Protein AF-A0A0F8YKY6-F1 (afdb_monomer)

Solvent-accessible surface area (backbone atoms on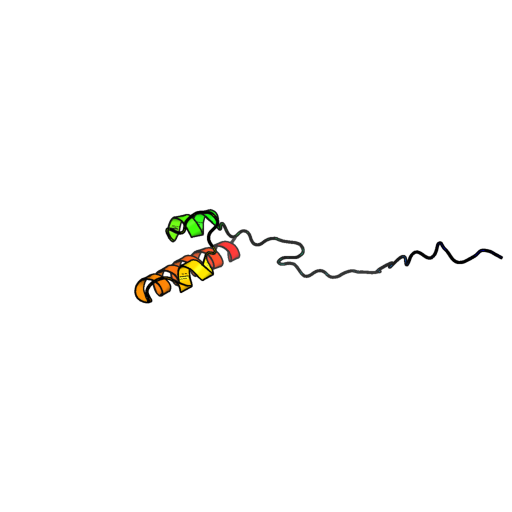ly — not comparable to full-atom values): 5054 Å² total; per-residue (Å²): 143,88,86,86,87,76,84,70,78,76,82,77,69,97,72,84,88,75,66,54,76,81,71,75,40,76,80,81,67,61,62,66,61,52,26,60,76,68,70,47,64,89,92,58,62,67,67,64,52,42,69,72,40,59,73,76,56,27,57,53,48,52,54,54,52,50,52,52,55,58,52,47,76,72,110

pLDDT: mean 83.0, std 14.57, range [44.41, 96.25]

Mean predicted aligned error: 10.78 Å

InterPro domains:
  IPR023214 HAD superfamily [G3DSA:3.40.50.1000] (16-25)
  IPR036412 HAD-like superfamily [SSF56784] (13-59)

Foldseek 3Di:
DDDDPPPPPPPPDPDDDDDCDPTVDDQPQDVVVLCVVLVHDPPDDLVVVLVPDDPVSSVVSVVSVVVSVVVSVVD

Sequence (75 aa):
MMNRERDRLKRQFDGVIFDMDGTIVESMIDFEAIRAELGIEA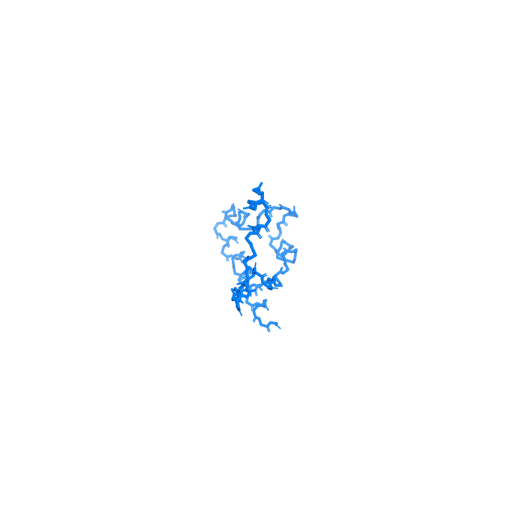GKGILETIESMPPSRRAEAHRKLLAHELSACRR

Secondary structure (DSSP, 8-state):
----S--------S-----SBTTTB-----HHHHHHHHTPPTTS-HHHHHHHS-HHHHHHHHHHHHHHHHHHTT-

Structure (mmCIF, N/CA/C/O backbone):
data_AF-A0A0F8YKY6-F1
#
_entry.id   AF-A0A0F8YKY6-F1
#
loop_
_atom_site.group_PDB
_atom_site.id
_atom_site.type_symbol
_atom_site.label_atom_id
_atom_site.label_alt_id
_atom_site.label_comp_id
_atom_site.label_asym_id
_atom_site.label_entity_id
_atom_site.label_seq_id
_atom_site.pdbx_PDB_ins_code
_atom_site.Cartn_x
_atom_site.Cartn_y
_atom_site.Cartn_z
_atom_site.occupancy
_atom_site.B_iso_or_equiv
_atom_site.auth_seq_id
_atom_site.auth_comp_id
_atom_site.auth_asym_id
_atom_site.auth_atom_id
_atom_site.pdbx_PDB_model_num
ATOM 1 N N . MET A 1 1 ? 16.534 26.561 -50.868 1.00 49.06 1 MET A N 1
ATOM 2 C CA . MET A 1 1 ? 16.099 27.103 -49.564 1.00 49.06 1 MET A CA 1
ATOM 3 C C . MET A 1 1 ? 14.904 26.288 -49.097 1.00 49.06 1 MET A C 1
ATOM 5 O O . MET A 1 1 ? 13.819 26.562 -49.565 1.00 49.06 1 MET A O 1
ATOM 9 N N . MET A 1 2 ? 15.121 25.235 -48.301 1.00 44.41 2 MET A N 1
ATOM 10 C CA . MET A 1 2 ? 14.101 24.513 -47.510 1.00 44.41 2 MET A CA 1
ATOM 11 C C . MET A 1 2 ? 14.817 23.391 -46.743 1.00 44.41 2 MET A C 1
ATOM 13 O O . MET A 1 2 ? 14.798 22.231 -47.132 1.00 44.41 2 MET A O 1
ATOM 17 N N . ASN A 1 3 ? 15.536 23.767 -45.686 1.00 50.12 3 ASN A N 1
ATOM 18 C CA . ASN A 1 3 ? 16.156 22.822 -44.760 1.00 50.12 3 ASN A CA 1
ATOM 19 C C . ASN A 1 3 ? 15.817 23.269 -43.336 1.00 50.12 3 ASN A C 1
ATOM 21 O O . ASN A 1 3 ? 16.614 23.980 -42.733 1.00 50.12 3 ASN A O 1
ATOM 25 N N . ARG A 1 4 ? 14.595 22.990 -42.853 1.00 57.72 4 ARG A N 1
ATOM 26 C CA . ARG A 1 4 ? 14.194 23.343 -41.473 1.00 57.72 4 ARG A CA 1
ATOM 27 C C . ARG A 1 4 ? 13.186 22.429 -40.768 1.00 57.72 4 ARG A C 1
ATOM 29 O O . ARG A 1 4 ? 12.854 22.738 -39.634 1.00 57.72 4 ARG A O 1
ATOM 36 N N . GLU A 1 5 ? 12.715 21.316 -41.339 1.00 55.06 5 GLU A N 1
ATOM 37 C CA . GLU A 1 5 ? 11.564 20.615 -40.720 1.00 55.06 5 GLU A CA 1
ATOM 38 C C . GLU A 1 5 ? 11.717 19.115 -40.443 1.00 55.06 5 GLU A C 1
ATOM 40 O O . GLU A 1 5 ? 10.728 18.451 -40.141 1.00 55.06 5 GLU A O 1
ATOM 45 N N . ARG A 1 6 ? 12.925 18.535 -40.487 1.00 52.16 6 ARG A N 1
ATOM 46 C CA . ARG A 1 6 ? 13.088 17.102 -40.148 1.00 52.16 6 ARG A CA 1
ATOM 47 C C . ARG A 1 6 ? 14.198 16.753 -39.166 1.00 52.16 6 ARG A C 1
ATOM 49 O O . ARG A 1 6 ? 14.448 15.570 -38.963 1.00 52.16 6 ARG A O 1
ATOM 56 N N . ASP A 1 7 ? 14.735 17.727 -38.440 1.00 53.38 7 ASP A N 1
ATOM 57 C CA . ASP A 1 7 ? 15.486 17.444 -37.212 1.00 53.38 7 ASP A CA 1
ATOM 58 C C . ASP A 1 7 ? 14.510 17.308 -36.044 1.00 53.38 7 ASP A C 1
ATOM 60 O O . ASP A 1 7 ? 14.477 18.078 -35.086 1.00 53.38 7 ASP A O 1
ATOM 64 N N . ARG A 1 8 ? 13.642 16.301 -36.155 1.00 56.50 8 ARG A N 1
ATOM 65 C CA . ARG A 1 8 ? 12.802 15.837 -35.059 1.00 56.50 8 ARG A CA 1
ATOM 66 C C . ARG A 1 8 ? 13.751 15.200 -34.048 1.00 56.50 8 ARG A C 1
ATOM 68 O O . ARG A 1 8 ? 14.040 14.020 -34.195 1.00 56.50 8 ARG A O 1
ATOM 75 N N . LEU A 1 9 ? 14.289 16.016 -33.131 1.00 59.69 9 LEU A N 1
ATOM 76 C CA . LEU A 1 9 ? 15.176 15.685 -32.003 1.00 59.69 9 LEU A CA 1
ATOM 77 C C . LEU A 1 9 ? 15.296 14.171 -31.779 1.00 59.69 9 LEU A C 1
ATOM 79 O O . LEU A 1 9 ? 14.573 13.588 -30.967 1.00 59.69 9 LEU A O 1
ATOM 83 N N . LYS A 1 10 ? 16.199 13.521 -32.524 1.00 62.25 10 LYS A N 1
ATOM 84 C CA . LYS A 1 10 ? 16.605 12.151 -32.232 1.00 62.25 10 LYS A CA 1
ATOM 85 C C . LYS A 1 10 ? 17.421 12.256 -30.958 1.00 62.25 10 LYS A C 1
ATOM 87 O O . LYS A 1 10 ? 18.619 12.510 -31.009 1.00 62.25 10 LYS A O 1
ATOM 92 N N . ARG A 1 11 ? 16.761 12.137 -29.807 1.00 67.19 11 ARG A N 1
ATOM 93 C CA . ARG A 1 11 ? 17.469 11.921 -28.549 1.00 67.19 11 ARG A CA 1
ATOM 94 C C . ARG A 1 11 ? 18.049 10.517 -28.610 1.00 67.19 11 ARG A C 1
ATOM 96 O O . ARG A 1 11 ? 17.380 9.541 -28.289 1.00 67.19 11 ARG A O 1
ATOM 103 N N . GLN A 1 12 ? 19.250 10.443 -29.164 1.00 77.81 12 GLN A N 1
ATOM 104 C CA . GLN A 1 12 ? 20.062 9.248 -29.203 1.00 77.81 12 GLN A CA 1
ATOM 105 C C . GLN A 1 12 ? 20.806 9.230 -27.870 1.00 77.81 12 GLN A C 1
ATOM 107 O O . GLN A 1 12 ? 21.688 10.050 -27.638 1.00 77.81 12 GLN A O 1
ATOM 112 N N . PHE A 1 13 ? 20.331 8.400 -26.946 1.00 81.06 13 PHE A N 1
ATOM 113 C CA . PHE A 1 13 ? 20.986 8.206 -25.661 1.00 81.06 13 PHE A CA 1
ATOM 114 C C . PHE A 1 13 ? 21.943 7.025 -25.799 1.00 81.06 13 PHE A C 1
ATOM 116 O O . PHE A 1 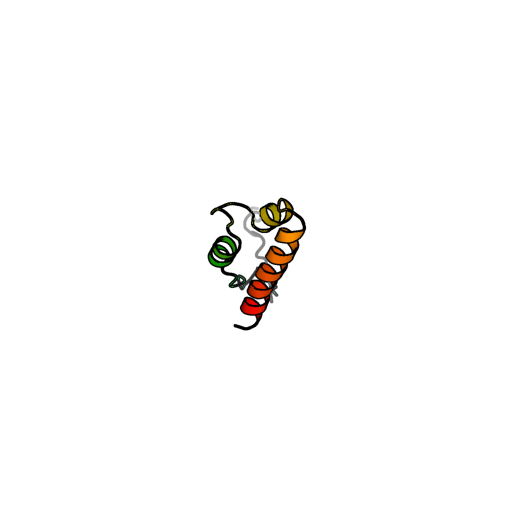13 ? 21.515 5.949 -26.213 1.00 81.06 13 PHE A O 1
ATOM 123 N N . ASP A 1 14 ? 23.211 7.219 -25.442 1.00 87.31 14 ASP A N 1
ATOM 124 C CA . ASP A 1 14 ? 24.213 6.143 -25.441 1.00 87.31 14 ASP A CA 1
ATOM 125 C C . ASP A 1 14 ? 24.001 5.151 -24.281 1.00 87.31 14 ASP A C 1
ATOM 127 O O . ASP A 1 14 ? 24.517 4.037 -24.296 1.00 87.31 14 ASP A O 1
ATOM 131 N N . GLY A 1 15 ? 23.191 5.534 -23.289 1.00 82.50 15 GLY A N 1
ATOM 132 C CA . GLY A 1 15 ? 22.753 4.680 -22.193 1.00 82.50 15 GLY A CA 1
ATOM 133 C C . GLY A 1 15 ? 21.634 5.337 -21.388 1.00 82.50 15 GLY A C 1
ATOM 134 O O . GLY A 1 15 ? 21.593 6.560 -21.248 1.00 82.50 15 GLY A O 1
ATOM 135 N N . VAL A 1 16 ? 20.716 4.519 -20.869 1.00 85.81 16 VAL A N 1
ATOM 136 C CA . VAL A 1 16 ? 19.625 4.950 -19.986 1.00 85.81 16 VAL A CA 1
ATOM 137 C C . VAL A 1 16 ? 19.641 4.063 -18.751 1.00 85.81 16 VAL A C 1
ATOM 139 O O . VAL A 1 16 ? 19.689 2.840 -18.868 1.00 85.81 16 VAL A O 1
ATOM 142 N N . ILE A 1 17 ? 19.617 4.688 -17.578 1.00 86.31 17 ILE A N 1
ATOM 143 C CA . ILE A 1 17 ? 19.490 3.999 -16.296 1.00 86.31 17 ILE A CA 1
ATOM 144 C C . ILE A 1 17 ? 18.058 4.207 -15.833 1.00 86.31 17 ILE A C 1
ATOM 146 O O . ILE A 1 17 ? 17.583 5.341 -15.761 1.00 86.31 17 ILE A O 1
ATOM 150 N N . PHE A 1 18 ? 17.390 3.103 -15.540 1.00 81.88 18 PHE A N 1
ATOM 151 C CA . PHE A 1 18 ? 16.074 3.105 -14.933 1.00 81.88 18 PHE A CA 1
ATOM 152 C C . PHE A 1 18 ? 16.214 2.677 -13.484 1.00 81.88 18 PHE A C 1
ATOM 154 O O . PHE A 1 18 ? 17.025 1.805 -13.162 1.00 81.88 18 PHE A O 1
ATOM 161 N N . ASP A 1 19 ? 15.401 3.289 -12.635 1.00 81.62 19 ASP A N 1
ATOM 162 C CA . ASP A 1 19 ? 15.096 2.700 -11.343 1.00 81.62 19 ASP A CA 1
ATOM 163 C C . ASP A 1 19 ? 14.439 1.322 -11.555 1.00 81.62 19 ASP A C 1
ATOM 165 O O . ASP A 1 19 ? 13.880 1.049 -12.623 1.00 81.62 19 ASP A O 1
ATOM 169 N N . MET A 1 20 ? 14.553 0.419 -10.588 1.00 74.75 20 MET A N 1
ATOM 170 C CA . MET A 1 20 ? 14.040 -0.945 -10.738 1.00 74.75 20 MET A CA 1
ATOM 171 C C . MET A 1 20 ? 12.575 -1.023 -10.301 1.00 74.75 20 MET A C 1
ATOM 173 O O . MET A 1 20 ? 11.715 -1.450 -11.079 1.00 74.75 20 MET A O 1
ATOM 177 N N . ASP A 1 21 ? 12.282 -0.547 -9.094 1.00 74.69 21 ASP A N 1
ATOM 178 C CA . ASP A 1 21 ? 10.967 -0.666 -8.469 1.00 74.69 21 ASP A CA 1
ATOM 179 C C . ASP A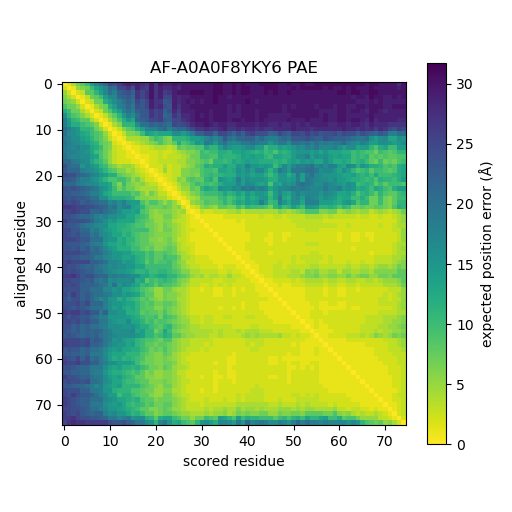 1 21 ? 10.006 0.410 -8.989 1.00 74.69 21 ASP A C 1
ATOM 181 O O . ASP A 1 21 ? 10.333 1.592 -9.078 1.00 74.69 21 ASP A O 1
ATOM 185 N N . GLY A 1 22 ? 8.805 0.001 -9.397 1.00 65.25 22 GLY A N 1
ATOM 186 C CA . GLY A 1 22 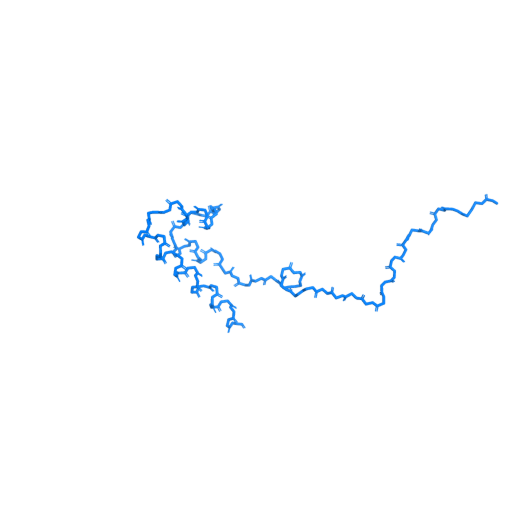? 7.791 0.901 -9.956 1.00 65.25 22 GLY A CA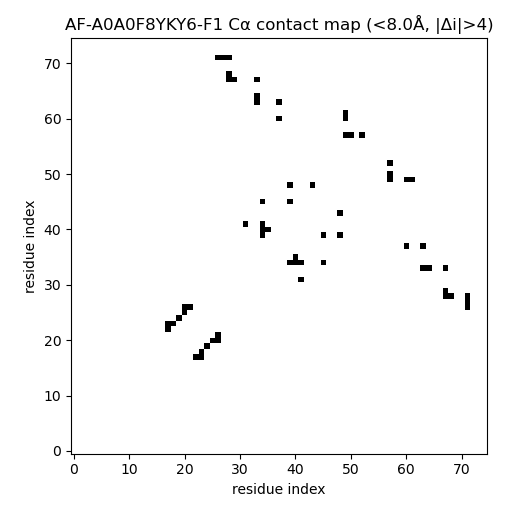 1
ATOM 187 C C . GLY A 1 22 ? 8.121 1.458 -11.348 1.00 65.25 22 GLY A C 1
ATOM 188 O O . GLY A 1 22 ? 7.319 2.210 -11.898 1.00 65.25 22 GLY A O 1
ATOM 189 N N . THR A 1 23 ? 9.266 1.080 -11.932 1.00 76.44 23 THR A N 1
ATOM 190 C CA . THR A 1 23 ? 9.676 1.473 -13.292 1.00 76.44 23 THR A CA 1
ATOM 191 C C . THR A 1 23 ? 9.876 0.263 -14.207 1.00 76.44 23 THR A C 1
ATOM 193 O O . THR A 1 23 ? 9.384 0.273 -15.333 1.00 76.44 23 THR A O 1
ATOM 196 N N . ILE A 1 24 ? 10.567 -0.785 -13.741 1.00 72.81 24 ILE A N 1
ATOM 197 C CA . ILE A 1 24 ? 10.754 -2.042 -14.494 1.00 72.81 24 ILE A CA 1
ATOM 198 C C . ILE A 1 24 ? 9.994 -3.202 -13.839 1.00 72.81 24 ILE A C 1
ATOM 200 O O . ILE A 1 24 ? 9.514 -4.089 -14.543 1.00 72.81 24 ILE A O 1
ATOM 204 N N . VAL A 1 25 ? 9.870 -3.198 -12.510 1.00 72.31 25 VAL A N 1
ATOM 205 C CA . VAL A 1 25 ? 9.206 -4.253 -11.737 1.00 72.31 25 VAL A CA 1
ATOM 206 C C . VAL A 1 25 ? 8.071 -3.657 -10.911 1.00 72.31 25 VAL A C 1
ATOM 208 O O . VAL A 1 25 ? 8.247 -2.649 -10.228 1.00 72.31 25 VAL A O 1
ATOM 211 N N . GLU A 1 26 ? 6.903 -4.295 -10.956 1.00 69.88 26 GLU A N 1
ATOM 212 C CA . GLU A 1 26 ? 5.808 -4.020 -10.024 1.00 69.88 26 GLU A CA 1
ATOM 213 C C . GLU A 1 26 ? 5.966 -4.887 -8.769 1.00 69.88 26 GLU A C 1
ATOM 215 O O . GLU A 1 26 ? 6.285 -6.076 -8.848 1.00 69.88 26 GLU A O 1
ATOM 220 N N . SER A 1 27 ? 5.742 -4.298 -7.593 1.00 67.00 27 SER A N 1
ATOM 221 C CA . SER A 1 27 ? 5.764 -5.030 -6.329 1.00 67.00 27 SER A CA 1
ATOM 222 C C . SER A 1 27 ? 4.630 -6.065 -6.292 1.00 67.00 27 SER A C 1
ATOM 224 O O . SER A 1 27 ? 3.459 -5.729 -6.451 1.00 67.00 27 SER A O 1
ATOM 226 N N . MET A 1 28 ? 4.966 -7.342 -6.056 1.00 76.31 28 MET A N 1
ATOM 227 C CA . MET A 1 28 ? 4.013 -8.471 -6.028 1.00 76.31 28 MET A CA 1
ATOM 228 C C . MET A 1 28 ? 3.176 -8.530 -4.734 1.00 76.31 28 MET A C 1
ATOM 230 O O . MET A 1 28 ? 3.029 -9.587 -4.116 1.00 76.31 28 MET A O 1
ATOM 234 N N . ILE A 1 29 ? 2.659 -7.391 -4.280 1.00 85.81 29 ILE A N 1
ATOM 235 C CA . ILE A 1 29 ? 1.795 -7.321 -3.101 1.00 85.81 29 ILE A CA 1
ATOM 236 C C . ILE A 1 29 ? 0.369 -7.705 -3.514 1.00 85.81 29 ILE A C 1
ATOM 238 O O . ILE A 1 29 ? -0.241 -7.061 -4.366 1.00 85.81 29 ILE A O 1
ATOM 242 N N . ASP A 1 30 ? -0.179 -8.750 -2.890 1.00 89.94 30 ASP A N 1
ATOM 243 C CA . ASP A 1 30 ? -1.561 -9.183 -3.117 1.00 89.94 30 ASP A CA 1
ATOM 244 C C . ASP A 1 30 ? -2.535 -8.315 -2.308 1.00 89.94 30 ASP A C 1
ATOM 246 O O . ASP A 1 30 ? -2.864 -8.585 -1.148 1.00 89.94 30 ASP A O 1
ATOM 250 N N . PHE A 1 31 ? -2.986 -7.228 -2.929 1.00 90.38 31 PHE A N 1
ATOM 251 C CA . PHE A 1 31 ? -3.912 -6.291 -2.300 1.00 90.38 31 PHE A CA 1
ATOM 252 C C . PHE A 1 31 ? -5.286 -6.899 -2.006 1.00 90.38 31 PHE A C 1
ATOM 254 O O . PHE A 1 31 ? -5.928 -6.478 -1.044 1.00 90.38 31 PHE A O 1
ATOM 261 N N . GLU A 1 32 ? -5.743 -7.880 -2.785 1.00 91.81 32 GLU A N 1
ATOM 262 C CA . GLU A 1 32 ? -7.026 -8.543 -2.536 1.00 91.81 32 GLU A CA 1
ATOM 263 C C . GLU A 1 32 ? -6.950 -9.418 -1.281 1.00 91.81 32 GLU A C 1
ATOM 265 O O . GLU A 1 32 ? -7.839 -9.351 -0.427 1.00 91.81 32 GLU A O 1
ATOM 270 N N . ALA A 1 33 ? -5.848 -10.152 -1.095 1.00 91.75 33 ALA A N 1
ATOM 271 C CA . ALA A 1 33 ? -5.606 -10.909 0.131 1.00 91.75 33 ALA A CA 1
ATOM 272 C C . ALA A 1 33 ? -5.541 -9.998 1.369 1.00 91.75 33 ALA A C 1
ATOM 274 O O . ALA A 1 33 ? -6.158 -10.303 2.395 1.00 91.75 33 ALA A O 1
ATOM 275 N N . ILE A 1 34 ? -4.862 -8.848 1.267 1.00 94.06 34 ILE A N 1
ATOM 276 C CA . ILE A 1 34 ? -4.791 -7.868 2.361 1.00 94.06 34 ILE A CA 1
ATOM 277 C C . ILE A 1 34 ? -6.187 -7.337 2.706 1.00 94.06 34 ILE A C 1
ATOM 279 O O . ILE A 1 34 ? -6.556 -7.289 3.881 1.00 94.06 34 ILE A O 1
ATOM 283 N N . ARG A 1 35 ? -6.989 -6.953 1.703 1.00 95.06 35 ARG A N 1
ATOM 284 C CA . ARG A 1 35 ? -8.367 -6.478 1.919 1.00 95.06 35 ARG A CA 1
ATOM 285 C C . ARG A 1 35 ? -9.213 -7.5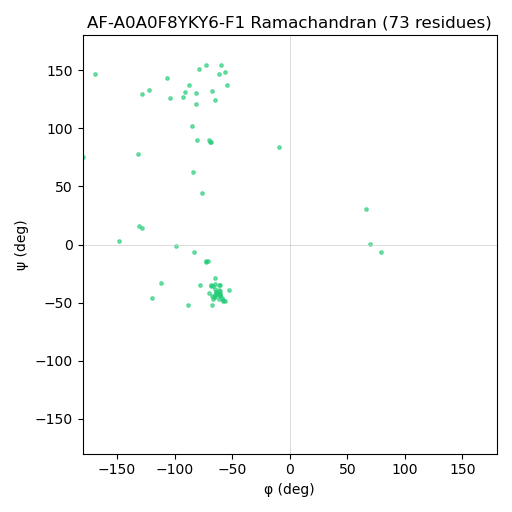23 2.630 1.00 95.06 35 ARG A C 1
ATOM 287 O O . ARG A 1 35 ? -9.876 -7.190 3.613 1.00 95.06 35 ARG A O 1
ATOM 294 N N . ALA A 1 36 ? -9.157 -8.769 2.163 1.00 94.25 36 ALA A N 1
ATOM 295 C CA . ALA A 1 36 ? -9.912 -9.871 2.739 1.00 94.25 36 ALA A CA 1
ATOM 296 C C . ALA A 1 36 ? -9.535 -10.113 4.209 1.00 94.25 36 ALA A C 1
ATOM 298 O O . ALA A 1 36 ? -10.420 -10.243 5.054 1.00 94.25 36 ALA A O 1
ATOM 299 N N . GLU A 1 37 ? -8.240 -10.106 4.543 1.00 94.62 37 GLU A N 1
ATOM 300 C CA . GLU A 1 37 ? -7.782 -10.325 5.920 1.00 94.62 37 GLU A CA 1
ATOM 301 C C . GLU A 1 37 ? -8.149 -9.168 6.864 1.00 94.62 37 GLU A C 1
ATOM 303 O O . GLU A 1 37 ? -8.454 -9.379 8.043 1.00 94.62 37 GLU A O 1
ATOM 308 N N . LEU A 1 38 ? -8.133 -7.935 6.356 1.00 94.25 38 LEU A N 1
ATOM 309 C CA . LEU A 1 38 ? -8.485 -6.742 7.126 1.00 94.25 38 LEU A CA 1
ATOM 310 C C . LEU A 1 38 ? -9.998 -6.477 7.186 1.00 94.25 38 LEU A C 1
ATOM 312 O O . LEU A 1 38 ? -10.423 -5.573 7.907 1.00 94.25 38 LEU A O 1
ATOM 316 N N . GL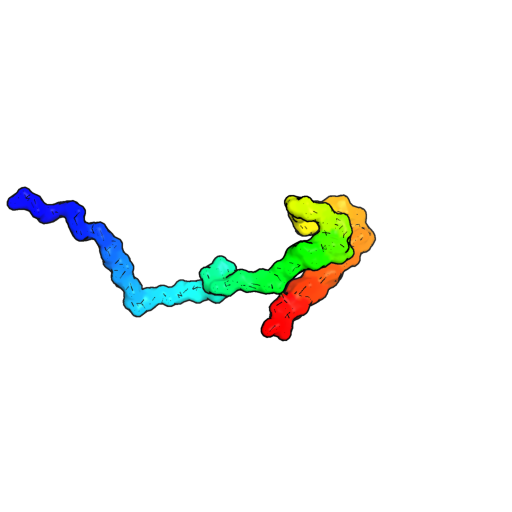Y A 1 39 ? -10.812 -7.246 6.455 1.00 93.69 39 GLY A N 1
ATOM 317 C CA . GLY A 1 39 ? -12.256 -7.028 6.343 1.00 93.69 39 GLY A CA 1
ATOM 318 C C . GLY A 1 39 ? -12.613 -5.722 5.624 1.00 93.69 39 GLY A C 1
ATOM 319 O O . GLY A 1 39 ? -13.615 -5.091 5.955 1.00 93.69 39 GLY A O 1
ATOM 320 N N . ILE A 1 40 ? -11.772 -5.287 4.683 1.00 94.44 40 ILE A N 1
ATOM 321 C CA . ILE A 1 40 ? -11.961 -4.067 3.892 1.00 94.44 40 ILE A CA 1
ATOM 322 C C . ILE A 1 40 ? -12.735 -4.425 2.622 1.00 94.44 40 ILE A C 1
ATOM 324 O O . ILE A 1 40 ? -12.381 -5.364 1.914 1.00 94.44 40 ILE A O 1
ATOM 328 N N . GLU A 1 41 ? -13.783 -3.662 2.314 1.00 92.62 41 GLU A N 1
ATOM 329 C CA . GLU A 1 41 ? -14.552 -3.845 1.079 1.00 92.62 41 GLU A CA 1
ATOM 330 C C . GLU A 1 41 ? -13.684 -3.636 -0.174 1.00 92.62 41 GLU A C 1
ATOM 332 O O . GLU A 1 41 ? -12.793 -2.779 -0.210 1.00 92.62 41 GLU A O 1
ATOM 337 N N . ALA A 1 42 ? -13.990 -4.392 -1.230 1.00 89.75 42 ALA A N 1
ATOM 338 C CA . ALA A 1 42 ? -13.333 -4.251 -2.523 1.00 89.75 42 ALA A CA 1
ATOM 339 C C . ALA A 1 42 ? -13.423 -2.801 -3.037 1.00 89.75 42 ALA A C 1
ATOM 341 O O . ALA A 1 42 ? -14.457 -2.141 -2.929 1.00 89.75 42 ALA A O 1
ATOM 342 N N . GLY A 1 43 ? -12.316 -2.297 -3.584 1.00 87.19 43 GLY A N 1
ATOM 343 C CA . GLY A 1 43 ? -12.227 -0.942 -4.138 1.00 87.19 43 GLY A CA 1
ATOM 344 C C . GLY A 1 43 ? -12.053 0.205 -3.128 1.00 87.19 43 GLY A C 1
ATOM 345 O O . GLY A 1 43 ? -11.807 1.328 -3.560 1.00 87.19 43 GLY A O 1
ATOM 346 N N . LYS A 1 44 ? -12.118 -0.025 -1.806 1.00 91.56 44 LYS A N 1
ATOM 347 C CA . LYS A 1 44 ? -11.782 1.015 -0.805 1.00 91.56 44 LYS A CA 1
ATOM 348 C C . LYS A 1 44 ? -10.274 1.176 -0.635 1.00 91.56 44 LYS A C 1
ATOM 350 O O . LYS A 1 44 ? -9.542 0.216 -0.784 1.00 91.56 44 LYS A O 1
ATOM 355 N N . GLY A 1 45 ? -9.767 2.351 -0.283 1.00 93.50 45 GLY A N 1
ATOM 356 C CA . GLY A 1 45 ? -8.340 2.514 0.026 1.00 93.50 45 GLY A CA 1
ATOM 357 C C . GLY A 1 45 ? -7.938 1.773 1.312 1.00 93.50 45 GLY A C 1
ATOM 358 O O . GLY A 1 45 ? -8.656 1.848 2.311 1.00 93.50 45 GLY A O 1
ATOM 359 N N . ILE A 1 46 ? -6.843 0.996 1.295 1.00 94.69 46 ILE A N 1
ATOM 360 C CA . ILE A 1 46 ? -6.430 0.178 2.457 1.00 94.69 46 ILE A CA 1
ATOM 361 C C . ILE A 1 46 ? -5.997 1.083 3.609 1.00 94.69 46 ILE A C 1
ATOM 363 O O . ILE A 1 46 ? -6.503 0.940 4.721 1.00 94.69 46 ILE A O 1
ATOM 367 N N . LEU A 1 47 ? -5.092 2.025 3.337 1.00 95.38 4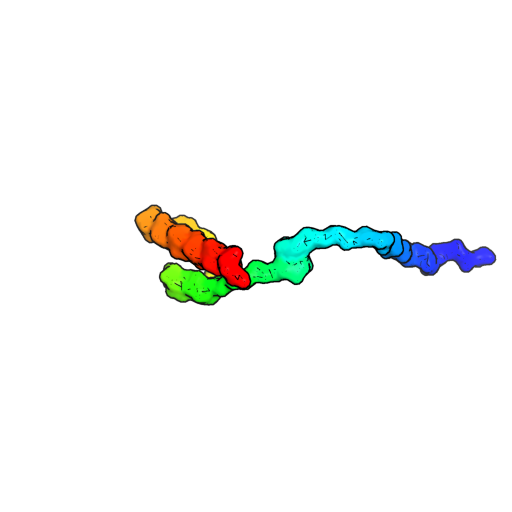7 LEU A N 1
ATOM 368 C CA . LEU A 1 47 ? -4.525 2.910 4.353 1.00 95.38 47 LEU A CA 1
ATOM 369 C C . LEU A 1 47 ? -5.595 3.832 4.940 1.00 95.38 47 LEU A C 1
ATOM 371 O O . LEU A 1 47 ? -5.734 3.916 6.156 1.00 95.38 47 LEU A O 1
ATOM 375 N N . GLU A 1 48 ? -6.428 4.418 4.085 1.00 96.19 48 GLU A N 1
ATOM 376 C CA . GLU A 1 48 ? -7.542 5.285 4.465 1.00 96.19 48 GLU A CA 1
ATOM 377 C C . GLU A 1 48 ? -8.551 4.531 5.342 1.00 96.19 48 GLU A C 1
ATOM 379 O O . GLU A 1 48 ? -9.052 5.055 6.341 1.00 96.19 48 GLU A O 1
ATOM 384 N N . THR A 1 49 ? -8.823 3.262 5.014 1.00 95.94 49 THR A N 1
ATOM 385 C CA . THR A 1 49 ? -9.714 2.432 5.831 1.00 95.94 49 THR A CA 1
ATOM 386 C C . THR A 1 49 ? -9.086 2.135 7.191 1.00 95.94 49 THR A C 1
ATOM 388 O O . THR A 1 49 ? -9.770 2.281 8.203 1.00 95.94 49 THR A O 1
ATOM 391 N N . ILE A 1 50 ? -7.797 1.787 7.252 1.00 96.19 50 ILE A N 1
ATOM 392 C CA . ILE A 1 50 ? -7.067 1.554 8.511 1.00 96.19 50 ILE A CA 1
ATOM 393 C C . ILE A 1 50 ? -7.061 2.817 9.390 1.00 96.19 50 ILE A C 1
ATOM 395 O O . ILE A 1 50 ? -7.327 2.743 10.595 1.00 96.19 50 ILE A O 1
ATOM 399 N N . GLU A 1 51 ? -6.827 3.992 8.808 1.00 96.00 51 GLU A N 1
ATOM 400 C CA . GLU A 1 51 ? -6.851 5.272 9.522 1.00 96.00 51 GLU A CA 1
ATOM 401 C C . GLU A 1 51 ? -8.221 5.579 10.132 1.00 96.00 51 GLU A C 1
ATOM 403 O O . GLU A 1 51 ? -8.293 6.097 11.251 1.00 96.00 51 GLU A O 1
ATOM 408 N N . SER A 1 52 ? -9.306 5.181 9.463 1.00 95.31 52 SER A N 1
ATOM 409 C CA . SER A 1 52 ? -10.672 5.331 9.977 1.00 95.31 52 SER A CA 1
ATOM 410 C C . SER A 1 52 ? -11.031 4.360 11.118 1.00 95.31 52 SER A C 1
ATOM 412 O O . SER A 1 52 ? -12.021 4.572 11.820 1.00 95.31 52 SER A O 1
ATOM 414 N N . MET A 1 53 ? -10.236 3.305 11.351 1.00 94.94 53 MET A N 1
ATOM 415 C CA . MET A 1 53 ? -10.518 2.311 12.394 1.00 94.94 53 MET A CA 1
ATOM 416 C C . MET A 1 53 ? -10.264 2.851 13.814 1.00 94.94 53 MET A C 1
ATOM 418 O O . MET A 1 53 ? -9.394 3.707 14.012 1.00 94.94 53 MET A O 1
ATOM 422 N N . PRO A 1 54 ? -10.933 2.296 14.846 1.00 95.56 54 PRO A N 1
ATOM 423 C CA . PRO A 1 54 ? -10.592 2.562 16.242 1.00 95.56 54 PRO A CA 1
ATOM 424 C C . PRO A 1 54 ? -9.122 2.222 16.552 1.00 95.56 54 PRO A C 1
ATOM 426 O O . PRO A 1 54 ? -8.602 1.256 15.985 1.00 95.56 54 PRO A O 1
ATOM 429 N N . PRO A 1 55 ? -8.457 2.927 17.491 1.00 92.88 55 PRO A N 1
ATOM 430 C CA . PRO A 1 55 ? -7.023 2.759 17.757 1.00 92.88 55 PRO A CA 1
ATOM 431 C C . PRO A 1 55 ? -6.582 1.311 18.020 1.00 92.88 55 PRO A C 1
ATOM 433 O O . PRO A 1 55 ? -5.543 0.883 17.521 1.00 92.88 55 PRO A O 1
ATOM 436 N N . SER A 1 56 ? -7.394 0.535 18.748 1.00 91.00 56 SER A N 1
ATOM 437 C CA . SER A 1 56 ? -7.113 -0.875 19.047 1.00 91.00 56 SER A CA 1
ATOM 438 C C . SER A 1 56 ? -7.082 -1.755 17.795 1.00 91.00 56 SER A C 1
ATOM 440 O O . SER A 1 56 ? -6.201 -2.599 17.662 1.00 91.00 56 SER A O 1
ATOM 442 N N . ARG A 1 57 ? -8.004 -1.532 16.851 1.00 93.94 57 ARG A N 1
ATOM 443 C CA . ARG A 1 57 ? -8.059 -2.265 15.577 1.00 93.94 57 ARG A CA 1
ATOM 444 C C . ARG A 1 57 ? -7.018 -1.773 14.581 1.00 93.94 57 ARG A C 1
ATOM 446 O O . ARG A 1 57 ? -6.455 -2.578 13.849 1.00 93.94 57 ARG A O 1
ATOM 453 N N . ARG A 1 58 ? -6.718 -0.473 14.585 1.00 96.25 58 ARG A N 1
ATOM 454 C CA . ARG A 1 58 ? -5.714 0.134 13.704 1.00 96.25 58 ARG A CA 1
ATOM 455 C C . ARG A 1 58 ? -4.330 -0.480 13.909 1.00 96.25 58 ARG A C 1
ATOM 457 O O . ARG A 1 58 ? -3.670 -0.841 12.940 1.00 96.25 58 ARG A O 1
ATOM 464 N N . ALA A 1 59 ? -3.908 -0.641 15.164 1.00 94.56 59 ALA A N 1
ATOM 465 C CA . ALA A 1 59 ? -2.617 -1.249 15.486 1.00 94.56 59 ALA A CA 1
ATOM 466 C C . ALA A 1 59 ? -2.516 -2.699 14.978 1.00 94.56 59 ALA A C 1
ATOM 468 O O . ALA A 1 59 ? -1.499 -3.096 14.408 1.00 94.56 59 ALA A O 1
ATOM 469 N N . GLU A 1 60 ? -3.584 -3.485 15.138 1.00 95.81 60 GLU A N 1
ATOM 470 C CA . GLU A 1 60 ? -3.635 -4.849 14.612 1.00 95.81 60 GLU A CA 1
ATOM 471 C C . GLU A 1 60 ? -3.591 -4.871 13.078 1.00 95.81 60 GLU A C 1
ATOM 473 O O . GLU A 1 60 ? -2.848 -5.666 12.501 1.00 95.81 60 GLU A O 1
ATOM 478 N N . ALA A 1 61 ? -4.337 -3.978 12.425 1.00 96.06 61 ALA A N 1
ATOM 479 C CA . ALA A 1 61 ? -4.380 -3.876 10.973 1.00 96.06 61 ALA A CA 1
ATOM 480 C C . ALA A 1 61 ? -3.017 -3.493 10.373 1.00 96.06 61 ALA A C 1
ATOM 482 O O . ALA A 1 61 ? -2.578 -4.133 9.420 1.00 96.06 61 ALA A O 1
ATOM 483 N N . HIS A 1 62 ? -2.295 -2.538 10.971 1.00 96.12 62 HIS A N 1
ATOM 484 C CA . HIS A 1 62 ? -0.927 -2.211 10.549 1.00 96.12 62 HIS A CA 1
ATOM 485 C C . HIS A 1 62 ? 0.031 -3.393 10.702 1.00 96.12 62 HIS A C 1
ATOM 487 O O . HIS A 1 62 ? 0.867 -3.620 9.833 1.00 96.12 62 HIS A O 1
ATOM 493 N N . ARG A 1 63 ? -0.095 -4.178 11.780 1.00 96.00 63 ARG A N 1
ATOM 494 C CA . ARG A 1 63 ? 0.743 -5.369 11.980 1.00 96.00 63 ARG A CA 1
ATOM 495 C C . ARG A 1 63 ? 0.503 -6.423 10.896 1.00 96.00 63 ARG A C 1
ATOM 497 O O . ARG A 1 63 ? 1.460 -7.040 10.439 1.00 96.00 63 ARG A O 1
ATOM 504 N N . LYS A 1 64 ? -0.756 -6.631 10.498 1.00 95.12 64 LYS A N 1
ATOM 505 C CA . LYS A 1 64 ? -1.120 -7.542 9.402 1.00 95.12 64 LYS A CA 1
ATOM 506 C C . LYS A 1 64 ? -0.602 -7.030 8.059 1.00 95.12 64 LYS A C 1
ATOM 508 O O . LYS A 1 64 ? 0.050 -7.782 7.346 1.00 95.12 64 LYS A O 1
ATOM 513 N N . LEU A 1 65 ? -0.803 -5.745 7.762 1.00 94.94 65 LEU A N 1
ATOM 514 C CA . LEU A 1 65 ? -0.284 -5.108 6.548 1.00 94.94 65 LEU A CA 1
ATOM 515 C C . LEU A 1 65 ? 1.241 -5.267 6.427 1.00 94.94 65 LEU A C 1
ATOM 517 O O . LEU A 1 65 ? 1.726 -5.752 5.409 1.00 94.94 65 LEU A O 1
ATOM 521 N N . LEU A 1 66 ? 1.982 -4.974 7.500 1.00 93.88 66 LEU A N 1
ATOM 522 C CA . LEU A 1 66 ? 3.438 -5.125 7.535 1.00 93.88 66 LEU A CA 1
ATOM 523 C C . LEU A 1 66 ? 3.888 -6.577 7.294 1.00 93.88 66 LEU A C 1
ATOM 525 O O . LEU A 1 66 ? 4.924 -6.819 6.677 1.00 93.88 66 LEU A O 1
ATOM 529 N N . ALA A 1 67 ? 3.128 -7.567 7.773 1.00 93.00 67 ALA A N 1
ATOM 530 C CA . ALA A 1 67 ? 3.446 -8.973 7.531 1.00 93.00 67 ALA A CA 1
ATOM 531 C C . ALA A 1 67 ? 3.347 -9.341 6.039 1.00 93.00 67 ALA A C 1
ATOM 533 O O . ALA A 1 67 ? 4.200 -10.080 5.540 1.00 93.00 67 ALA A O 1
ATOM 534 N N . HIS A 1 68 ? 2.357 -8.795 5.323 1.00 92.00 68 HIS A N 1
ATOM 535 C CA . HIS A 1 68 ? 2.233 -8.959 3.869 1.00 92.00 68 HIS A CA 1
ATOM 536 C C . HIS A 1 68 ? 3.389 -8.297 3.120 1.00 92.00 68 HIS A C 1
ATOM 538 O O . HIS A 1 68 ? 3.995 -8.935 2.261 1.00 92.00 68 HIS A O 1
ATOM 544 N N . GLU A 1 69 ? 3.758 -7.070 3.496 1.00 90.31 69 GLU A N 1
ATOM 545 C CA . GLU A 1 69 ? 4.898 -6.349 2.909 1.00 90.31 69 GLU A CA 1
ATOM 546 C C . GLU A 1 69 ? 6.208 -7.137 3.073 1.00 90.31 69 GLU A C 1
ATOM 548 O O . GLU A 1 69 ? 6.924 -7.389 2.104 1.00 90.31 69 GLU A O 1
ATOM 553 N N . LEU A 1 70 ? 6.488 -7.625 4.286 1.00 89.69 70 LEU A N 1
ATOM 554 C CA . LEU A 1 70 ? 7.681 -8.429 4.563 1.00 89.69 70 LEU A CA 1
ATOM 555 C C . LEU A 1 70 ? 7.680 -9.772 3.825 1.00 89.69 70 LEU A C 1
ATOM 557 O O . LEU A 1 70 ? 8.747 -10.266 3.458 1.00 89.69 70 LEU A O 1
ATOM 561 N N . SER A 1 71 ? 6.511 -10.384 3.626 1.00 87.12 71 SER A N 1
ATOM 562 C CA . SER A 1 71 ? 6.398 -11.611 2.836 1.00 87.12 71 SER A CA 1
ATOM 563 C C . SER A 1 71 ? 6.686 -11.357 1.356 1.00 87.12 71 SER A C 1
ATOM 565 O O . SER A 1 71 ? 7.269 -12.228 0.711 1.00 87.12 71 SER A O 1
ATOM 567 N N . ALA A 1 72 ? 6.290 -10.201 0.819 1.00 83.50 72 ALA A N 1
ATOM 568 C CA . ALA A 1 72 ? 6.553 -9.837 -0.570 1.00 83.50 72 ALA A CA 1
ATOM 569 C C . ALA A 1 72 ? 8.054 -9.628 -0.830 1.00 83.50 72 ALA A C 1
ATOM 571 O O . ALA A 1 72 ? 8.548 -10.054 -1.865 1.00 83.50 72 ALA A O 1
ATOM 572 N N . CYS A 1 73 ? 8.807 -9.080 0.132 1.00 79.81 73 CYS A N 1
ATOM 573 C CA . CYS A 1 73 ? 10.262 -8.905 0.003 1.00 79.81 73 CYS A CA 1
ATOM 574 C C . CYS A 1 73 ? 11.079 -10.210 0.053 1.00 79.81 73 CYS A C 1
ATOM 576 O O . CYS A 1 73 ? 12.275 -10.191 -0.223 1.00 79.81 73 CYS A O 1
ATOM 578 N N . ARG A 1 74 ? 10.486 -11.327 0.494 1.00 70.44 74 ARG A N 1
ATOM 579 C CA . ARG A 1 74 ? 11.190 -12.609 0.698 1.00 70.44 74 ARG A CA 1
ATOM 580 C C . ARG A 1 74 ? 11.012 -13.607 -0.450 1.00 70.44 74 ARG A C 1
ATOM 582 O O . ARG A 1 74 ? 11.536 -14.715 -0.340 1.00 70.44 74 ARG A O 1
ATOM 589 N N . ARG A 1 75 ? 10.242 -13.263 -1.482 1.00 56.44 75 ARG A N 1
ATOM 590 C CA . ARG A 1 75 ? 9.982 -14.106 -2.658 1.00 56.44 75 ARG A CA 1
ATOM 591 C C . ARG A 1 75 ? 10.787 -13.622 -3.850 1.00 56.44 75 ARG A C 1
ATOM 593 O O . ARG A 1 75 ? 11.228 -14.507 -4.610 1.00 56.44 75 ARG A O 1
#

Nearest PDB structures (foldseek):
  3m9l-assembly1_A  TM=8.845E-01  e=9.167E-02  Pseudomonas protegens Pf-5

Radius of gyration: 22.51 Å; Cα contacts (8 Å, |Δi|>4): 32; chains: 1; bounding box: 39×41×69 Å

Organism: NCBI:txid412755